Protein AF-A0A1C5F628-F1 (afdb_monomer_lite)

Radius of gyration: 19.72 Å; chains: 1; bounding box: 40×52×70 Å

Structure (mmCIF, N/CA/C/O backbone):
data_AF-A0A1C5F628-F1
#
_entry.id   AF-A0A1C5F628-F1
#
loop_
_atom_site.group_PDB
_atom_site.id
_atom_site.type_symbol
_atom_site.label_atom_id
_atom_site.label_alt_id
_atom_site.label_comp_id
_atom_site.label_asym_id
_atom_site.label_entity_id
_atom_site.label_seq_id
_atom_site.pdbx_PDB_ins_code
_atom_site.Cartn_x
_atom_site.Cartn_y
_atom_site.Cartn_z
_atom_site.occupancy
_atom_site.B_iso_or_equiv
_atom_site.auth_seq_id
_atom_site.auth_comp_id
_atom_site.auth_asym_id
_atom_site.auth_atom_id
_atom_site.pdbx_PDB_model_num
ATOM 1 N N . ALA A 1 1 ? -15.084 2.473 -0.301 1.00 80.19 1 ALA A N 1
ATOM 2 C CA . ALA A 1 1 ? -16.206 2.766 0.620 1.00 80.19 1 ALA A CA 1
ATOM 3 C C . ALA A 1 1 ? -15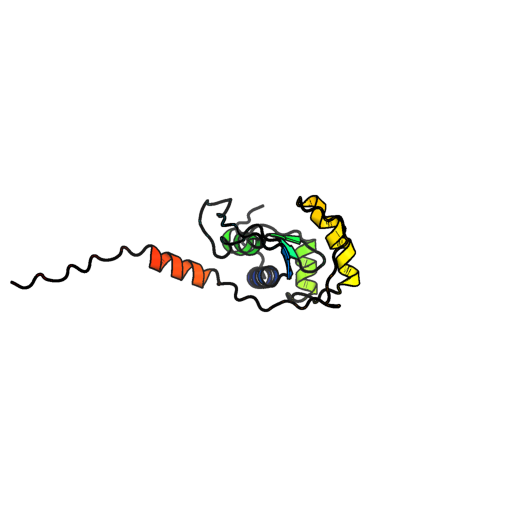.766 2.435 2.041 1.00 80.19 1 ALA A C 1
ATOM 5 O O . ALA A 1 1 ? -15.029 1.471 2.193 1.00 80.19 1 ALA A O 1
ATOM 6 N N . VAL A 1 2 ? -16.164 3.225 3.041 1.00 89.31 2 VAL A N 1
ATOM 7 C CA . VAL A 1 2 ? -15.878 2.965 4.468 1.00 89.31 2 VAL A CA 1
ATOM 8 C C . VAL A 1 2 ? -16.825 1.890 4.995 1.00 89.31 2 VAL A C 1
ATOM 10 O O . VAL A 1 2 ? -17.998 1.868 4.613 1.00 89.31 2 VAL A O 1
ATOM 13 N N . ARG A 1 3 ? -16.321 0.998 5.849 1.00 90.56 3 ARG A N 1
ATOM 14 C CA . ARG A 1 3 ? -17.099 -0.083 6.465 1.00 90.56 3 ARG A CA 1
ATOM 15 C C . ARG A 1 3 ? -17.235 0.133 7.971 1.00 90.56 3 ARG A C 1
ATOM 17 O O . ARG A 1 3 ? -16.381 0.771 8.573 1.00 90.56 3 ARG A O 1
ATOM 24 N N . PRO A 1 4 ? -18.283 -0.422 8.604 1.00 90.38 4 PRO A N 1
ATOM 25 C CA . PRO A 1 4 ? -18.415 -0.371 10.059 1.00 90.38 4 PRO A CA 1
ATOM 26 C C . PRO A 1 4 ? -17.396 -1.266 10.778 1.00 90.38 4 PRO A C 1
ATOM 28 O O . PRO A 1 4 ? -17.112 -1.037 11.947 1.00 90.38 4 PRO A O 1
ATOM 31 N N . VAL A 1 5 ? -16.892 -2.299 10.096 1.00 91.88 5 VAL A N 1
ATOM 32 C CA . VAL A 1 5 ? -15.907 -3.257 10.606 1.00 91.88 5 VAL A CA 1
ATOM 33 C C . VAL A 1 5 ? -14.970 -3.648 9.464 1.00 91.88 5 VAL A C 1
ATOM 35 O O . VAL A 1 5 ? -15.418 -3.813 8.317 1.00 91.88 5 VAL A O 1
ATOM 38 N N . GLY A 1 6 ? -13.694 -3.795 9.808 1.00 92.88 6 GLY A N 1
ATOM 39 C CA . GLY A 1 6 ? -12.628 -4.267 8.937 1.00 92.88 6 GLY A CA 1
ATOM 40 C C . GLY A 1 6 ? -12.771 -5.709 8.459 1.00 92.88 6 GLY A C 1
ATOM 41 O O . GLY A 1 6 ? -13.715 -6.428 8.802 1.00 92.88 6 GLY A O 1
ATOM 42 N N . GLU A 1 7 ? -11.817 -6.130 7.636 1.00 94.50 7 GLU A N 1
ATOM 43 C CA . GLU A 1 7 ? -11.633 -7.547 7.314 1.00 94.50 7 GLU A CA 1
ATOM 44 C C . GLU A 1 7 ? -11.156 -8.335 8.555 1.00 94.50 7 GLU A C 1
ATOM 46 O O . GLU A 1 7 ? -10.503 -7.766 9.432 1.00 94.50 7 GLU A O 1
ATOM 51 N N . PRO A 1 8 ? -11.442 -9.645 8.662 1.00 95.50 8 PRO A N 1
ATOM 52 C CA . PRO A 1 8 ? -10.968 -10.456 9.792 1.00 95.50 8 PRO A CA 1
ATOM 53 C C . PRO A 1 8 ? -9.437 -10.460 9.950 1.00 95.50 8 PRO A C 1
ATOM 55 O O . PRO A 1 8 ? -8.924 -10.536 11.061 1.00 95.50 8 PRO A O 1
ATOM 58 N N . ASP A 1 9 ? -8.731 -10.368 8.826 1.00 97.06 9 ASP A N 1
ATOM 59 C CA . ASP A 1 9 ? -7.279 -10.338 8.634 1.00 97.06 9 ASP A CA 1
ATOM 60 C C . ASP A 1 9 ? -6.732 -8.909 8.442 1.00 97.06 9 ASP A C 1
ATOM 62 O O . ASP A 1 9 ? -5.626 -8.717 7.942 1.00 97.06 9 ASP A O 1
ATOM 66 N N . GLU A 1 10 ? -7.487 -7.874 8.832 1.00 97.12 10 GLU A N 1
ATOM 67 C CA . GLU A 1 10 ? -7.120 -6.473 8.581 1.00 97.12 10 GLU A CA 1
ATOM 68 C C . GLU A 1 10 ? -5.745 -6.089 9.139 1.00 97.12 10 GLU A C 1
ATOM 70 O O . GLU A 1 10 ? -4.995 -5.375 8.479 1.00 97.12 10 GLU A O 1
ATOM 75 N N . ALA A 1 11 ? -5.375 -6.603 10.313 1.00 96.06 11 ALA A N 1
ATOM 76 C CA . ALA A 1 11 ? -4.062 -6.339 10.892 1.00 96.06 11 ALA A CA 1
ATOM 77 C C . ALA A 1 11 ? -2.915 -6.847 9.996 1.00 96.06 11 ALA A C 1
ATOM 79 O O . ALA A 1 11 ? -1.925 -6.139 9.813 1.00 96.06 11 ALA A O 1
ATOM 80 N N . ASP A 1 12 ? -3.063 -8.029 9.395 1.00 97.25 12 ASP A N 1
ATOM 81 C CA . ASP A 1 12 ? -2.059 -8.601 8.492 1.00 97.25 12 ASP A CA 1
ATOM 82 C C . ASP A 1 12 ? -2.021 -7.848 7.154 1.00 97.25 12 ASP A C 1
ATOM 84 O O . ASP A 1 12 ? -0.949 -7.617 6.593 1.00 97.25 12 ASP A O 1
ATOM 88 N N . LEU A 1 13 ? -3.178 -7.382 6.669 1.00 97.62 13 LEU A N 1
ATOM 89 C CA . LEU A 1 13 ? -3.276 -6.528 5.480 1.00 97.62 13 LEU A CA 1
ATOM 90 C C . LEU A 1 13 ? -2.577 -5.174 5.683 1.00 97.62 13 LEU A C 1
ATOM 92 O O . LEU A 1 13 ? -1.889 -4.695 4.783 1.00 97.62 13 LEU A O 1
ATOM 96 N N . VAL A 1 14 ? -2.716 -4.568 6.865 1.00 96.94 14 VAL A N 1
ATOM 97 C CA . VAL A 1 14 ? -2.014 -3.326 7.229 1.00 96.94 14 VAL A CA 1
ATOM 98 C C . VAL A 1 14 ? -0.503 -3.545 7.225 1.00 96.94 14 VAL A C 1
ATOM 100 O O . VAL A 1 14 ? 0.221 -2.756 6.619 1.00 96.94 14 VAL A O 1
ATOM 103 N N . VAL A 1 15 ? -0.027 -4.630 7.847 1.00 95.56 15 VAL A N 1
ATOM 104 C CA . VAL A 1 15 ? 1.402 -4.987 7.865 1.00 95.56 15 VAL A CA 1
ATOM 105 C C . VAL A 1 15 ? 1.930 -5.222 6.450 1.00 95.56 15 VAL A C 1
ATOM 107 O O . VAL A 1 15 ? 3.017 -4.751 6.119 1.00 95.56 15 VAL A O 1
ATOM 110 N N . TYR A 1 16 ? 1.157 -5.901 5.600 1.00 97.25 16 TYR A N 1
ATOM 111 C CA . TYR A 1 16 ? 1.513 -6.111 4.202 1.00 97.25 16 TYR A CA 1
ATOM 112 C C . TYR A 1 16 ? 1.673 -4.784 3.453 1.00 97.25 16 TYR A C 1
ATOM 114 O O . TYR A 1 16 ? 2.707 -4.546 2.835 1.00 97.25 16 TYR A O 1
ATOM 122 N N . LEU A 1 17 ? 0.686 -3.888 3.540 1.00 96.88 17 LEU A N 1
ATOM 123 C CA . LEU A 1 17 ? 0.738 -2.588 2.866 1.00 96.88 17 LEU A CA 1
ATOM 124 C C . LEU A 1 17 ? 1.896 -1.709 3.377 1.00 96.88 17 LEU A C 1
ATOM 126 O O . LEU A 1 17 ? 2.528 -1.019 2.574 1.00 96.88 17 LEU A O 1
ATOM 130 N N . ASP A 1 18 ? 2.196 -1.764 4.681 1.00 95.56 18 ASP A N 1
ATOM 131 C CA . ASP A 1 18 ? 3.331 -1.075 5.318 1.00 95.56 18 ASP A CA 1
ATOM 132 C C . ASP A 1 18 ? 4.696 -1.587 4.808 1.00 95.56 18 ASP A C 1
ATOM 134 O O . ASP A 1 18 ? 5.677 -0.840 4.807 1.00 95.56 18 ASP A O 1
ATOM 138 N N . ALA A 1 19 ? 4.763 -2.844 4.355 1.00 95.44 19 ALA A N 1
ATOM 139 C CA . ALA A 1 19 ? 5.975 -3.488 3.849 1.00 95.44 19 ALA A CA 1
ATOM 140 C C . ALA A 1 19 ? 6.223 -3.278 2.341 1.00 95.44 19 ALA A C 1
ATOM 142 O O . ALA A 1 19 ? 7.194 -3.816 1.810 1.00 95.44 19 ALA A O 1
ATOM 143 N N . GLY A 1 20 ? 5.356 -2.532 1.644 1.00 95.75 20 GLY A N 1
ATOM 144 C CA . GLY A 1 20 ? 5.435 -2.327 0.195 1.00 95.75 20 GLY A CA 1
ATOM 145 C C . GLY A 1 20 ? 6.767 -1.748 -0.288 1.00 95.75 20 GLY A C 1
ATOM 146 O O . GLY A 1 20 ? 7.384 -0.908 0.374 1.00 95.75 20 GLY A O 1
ATOM 147 N N . HIS A 1 21 ? 7.187 -2.142 -1.492 1.00 94.06 21 HIS A N 1
ATOM 148 C CA . HIS A 1 21 ? 8.347 -1.547 -2.158 1.00 94.06 21 HIS A CA 1
ATOM 149 C C . HIS A 1 21 ? 8.024 -0.105 -2.523 1.00 94.06 21 HIS A C 1
ATOM 151 O O . HIS A 1 21 ? 7.091 0.140 -3.287 1.00 94.06 21 HIS A O 1
ATOM 157 N N . VAL A 1 22 ? 8.782 0.858 -1.996 1.00 91.19 22 VAL A N 1
ATOM 158 C CA . VAL A 1 22 ? 8.579 2.259 -2.383 1.00 91.19 22 VAL A CA 1
ATOM 159 C C . VAL A 1 22 ? 9.105 2.506 -3.778 1.00 91.19 22 VAL A C 1
ATOM 161 O O . VAL A 1 22 ? 10.242 2.187 -4.113 1.00 91.19 22 VAL A O 1
ATOM 164 N N . LEU A 1 23 ? 8.236 3.116 -4.568 1.00 88.75 23 LEU A N 1
ATOM 165 C CA . LEU A 1 23 ? 8.451 3.415 -5.964 1.00 88.75 23 LEU A CA 1
ATOM 166 C C . LEU A 1 23 ? 8.894 4.859 -6.171 1.00 88.75 23 LEU A C 1
ATOM 168 O O . LEU A 1 23 ? 9.817 5.130 -6.935 1.00 88.75 23 LEU A O 1
ATOM 172 N N . ILE A 1 24 ? 8.225 5.772 -5.469 1.00 87.75 24 ILE A N 1
ATOM 173 C CA . ILE A 1 24 ? 8.540 7.195 -5.419 1.00 87.75 24 ILE A CA 1
ATOM 174 C C . ILE A 1 24 ? 8.362 7.645 -3.978 1.00 87.75 24 ILE A C 1
ATOM 176 O O . ILE A 1 24 ? 7.325 7.375 -3.368 1.00 87.75 24 ILE A O 1
ATOM 180 N N . ASP A 1 25 ? 9.364 8.359 -3.481 1.00 89.12 25 ASP 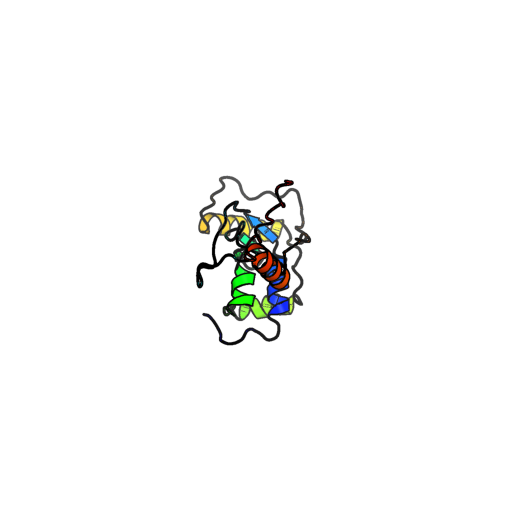A N 1
ATOM 181 C CA . ASP A 1 25 ? 9.306 9.071 -2.213 1.00 89.12 25 ASP A CA 1
ATOM 182 C C . ASP A 1 25 ? 8.953 10.535 -2.487 1.00 89.12 25 ASP A C 1
ATOM 184 O O . ASP A 1 25 ? 9.581 11.198 -3.322 1.00 89.12 25 ASP A O 1
ATOM 188 N N . VAL A 1 26 ? 7.914 11.024 -1.821 1.00 91.12 26 VAL A N 1
ATOM 189 C CA . VAL A 1 26 ? 7.470 12.411 -1.913 1.00 91.12 26 VAL A CA 1
ATOM 190 C C . VAL A 1 26 ? 7.641 13.036 -0.529 1.00 91.12 26 VAL A C 1
ATOM 192 O O . VAL A 1 26 ? 7.236 12.476 0.483 1.00 91.12 26 VAL A O 1
ATOM 195 N N . MET A 1 27 ? 8.316 14.186 -0.469 1.00 91.19 27 MET A N 1
ATOM 196 C CA . MET A 1 27 ? 8.772 14.795 0.789 1.00 91.19 27 MET A CA 1
ATOM 197 C C . MET A 1 27 ? 7.756 15.769 1.410 1.00 91.19 27 MET A C 1
ATOM 199 O O . MET A 1 27 ? 8.142 16.756 2.042 1.00 91.19 27 MET A O 1
ATOM 203 N N . GLU A 1 28 ? 6.460 15.556 1.210 1.00 92.56 28 GLU A N 1
ATOM 204 C CA . GLU A 1 28 ? 5.417 16.377 1.822 1.00 92.56 28 GLU A CA 1
ATOM 205 C C . GLU A 1 28 ? 5.009 15.885 3.216 1.00 92.56 28 GLU A C 1
ATOM 207 O O . GLU A 1 28 ? 5.464 14.861 3.722 1.00 92.56 28 GLU A O 1
ATOM 212 N N . ALA A 1 29 ? 4.106 16.633 3.845 1.00 93.00 29 ALA A N 1
ATOM 213 C CA . ALA A 1 29 ? 3.299 16.132 4.941 1.00 93.00 29 ALA A CA 1
ATOM 214 C C . ALA A 1 29 ? 1.823 16.376 4.619 1.00 93.00 29 ALA A C 1
ATOM 216 O O . ALA A 1 29 ? 1.459 17.469 4.179 1.00 93.00 29 ALA A O 1
ATOM 217 N N . GLY A 1 30 ? 0.984 15.370 4.844 1.00 93.69 30 GLY A N 1
ATOM 218 C CA . GLY A 1 30 ? -0.454 15.451 4.624 1.00 93.69 30 GLY A CA 1
ATOM 219 C C . GLY A 1 30 ? -1.277 15.081 5.848 1.00 93.69 30 GLY A C 1
ATOM 220 O O . GLY A 1 30 ? -0.766 14.668 6.892 1.00 93.69 30 GLY A O 1
ATOM 221 N N . HIS A 1 31 ? -2.582 15.249 5.691 1.00 95.62 31 HIS A N 1
ATOM 222 C CA . HIS A 1 31 ? -3.586 14.935 6.694 1.00 95.62 31 HIS A CA 1
ATOM 223 C C . HIS A 1 31 ? -4.527 13.862 6.162 1.00 95.62 31 HIS A C 1
ATOM 225 O O . HIS A 1 31 ? -4.695 13.704 4.952 1.00 95.62 31 HIS A O 1
ATOM 231 N N . ASP A 1 32 ? -5.181 13.179 7.090 1.00 95.44 32 ASP A N 1
ATOM 232 C CA . ASP A 1 32 ? -6.289 12.288 6.801 1.00 95.44 32 ASP A CA 1
ATOM 233 C C . ASP A 1 32 ? -7.384 13.056 6.048 1.00 95.44 32 ASP A C 1
ATOM 235 O O . ASP A 1 32 ? -7.925 14.038 6.557 1.00 95.44 32 ASP A O 1
ATOM 239 N N . VAL A 1 33 ? -7.728 12.617 4.838 1.00 94.00 33 VAL A N 1
ATOM 240 C CA . VAL A 1 33 ? -8.710 13.322 3.997 1.00 94.00 33 VAL A CA 1
ATOM 241 C C . VAL A 1 33 ? -10.147 13.216 4.515 1.00 94.00 33 VAL A C 1
ATOM 243 O O . VAL A 1 33 ? -11.001 13.999 4.105 1.00 94.00 33 VAL A O 1
ATOM 246 N N . ILE A 1 34 ? -10.431 12.254 5.397 1.00 93.31 34 ILE A N 1
ATOM 247 C CA . ILE A 1 34 ? -11.752 12.028 5.995 1.00 93.31 34 ILE A CA 1
ATOM 248 C C . ILE A 1 34 ? -11.915 12.890 7.250 1.00 93.31 34 ILE A C 1
ATOM 250 O O . ILE A 1 34 ? -12.981 13.463 7.468 1.00 93.31 34 ILE A O 1
ATOM 254 N N . THR A 1 35 ? -10.870 12.990 8.077 1.00 94.69 35 THR A N 1
ATOM 255 C CA . THR A 1 35 ? -10.961 13.632 9.405 1.00 94.69 35 THR A CA 1
ATOM 256 C C . THR A 1 35 ? -10.193 14.945 9.535 1.00 94.69 35 THR A C 1
ATOM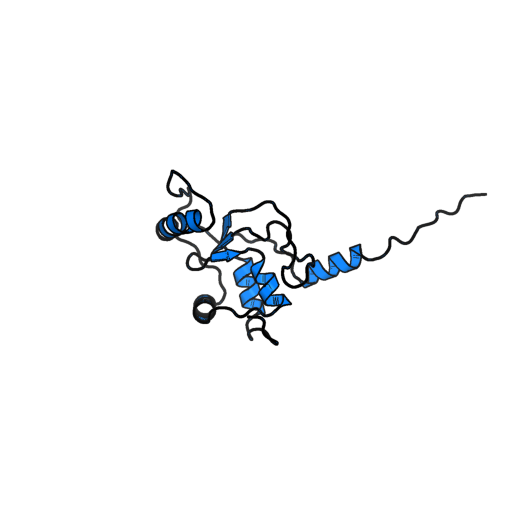 258 O O . THR A 1 35 ? -10.398 15.676 10.501 1.00 94.69 35 THR A O 1
ATOM 261 N N . GLY A 1 36 ? -9.277 15.245 8.613 1.00 94.81 36 GLY A N 1
ATOM 262 C CA . GLY A 1 36 ? -8.327 16.358 8.705 1.00 94.81 36 GLY A CA 1
ATOM 263 C C . GLY A 1 36 ? -7.215 16.160 9.746 1.00 94.81 36 GLY A C 1
ATOM 264 O O . GLY A 1 36 ? -6.377 17.044 9.928 1.00 94.81 36 GLY A O 1
ATOM 265 N N . SER A 1 37 ? -7.183 15.022 10.443 1.00 93.62 37 SER A N 1
ATOM 266 C CA . SER A 1 37 ? -6.214 14.762 11.513 1.00 93.62 37 SER A CA 1
ATOM 267 C C . SER A 1 37 ? -4.855 14.326 10.967 1.00 93.62 37 SER A C 1
ATOM 269 O O . SER A 1 37 ? -4.742 13.799 9.860 1.00 93.62 37 SER A O 1
ATOM 271 N N . THR A 1 38 ? -3.797 14.542 11.746 1.00 94.19 38 THR A N 1
ATOM 272 C CA . THR A 1 38 ? -2.492 13.931 11.470 1.00 94.19 38 THR A CA 1
ATOM 273 C C . THR A 1 38 ? -2.525 12.436 11.792 1.00 94.19 38 THR A C 1
ATOM 275 O O . THR A 1 38 ? -3.261 11.995 12.675 1.00 94.19 38 THR A O 1
ATOM 278 N N . HIS A 1 39 ? -1.715 11.650 11.088 1.00 94.69 39 HIS A N 1
ATOM 279 C CA . HIS A 1 39 ? -1.614 10.202 11.264 1.00 94.69 39 HIS A CA 1
ATOM 280 C C . HIS A 1 39 ? -0.169 9.714 11.097 1.00 94.69 39 HIS A C 1
ATOM 282 O O . HIS A 1 39 ? 0.733 10.478 10.742 1.00 94.69 39 HIS A O 1
ATOM 288 N N . ARG A 1 40 ? 0.071 8.423 11.364 1.00 94.31 40 ARG A N 1
ATOM 289 C CA . ARG A 1 40 ? 1.425 7.835 11.404 1.00 94.31 40 ARG A CA 1
ATOM 290 C C . ARG A 1 40 ? 2.171 7.867 10.065 1.00 94.31 40 ARG A C 1
ATOM 292 O O . ARG A 1 40 ? 3.396 7.851 10.062 1.00 94.31 40 ARG A O 1
ATOM 299 N N . HIS A 1 41 ? 1.438 7.995 8.962 1.00 94.88 41 HIS A N 1
ATOM 300 C CA . HIS A 1 41 ? 1.965 8.162 7.602 1.00 94.88 41 HIS A CA 1
ATOM 301 C C . HIS A 1 41 ? 1.817 9.591 7.070 1.00 94.88 41 HIS A C 1
ATOM 303 O O . HIS A 1 41 ? 1.908 9.789 5.866 1.00 94.88 41 HIS A O 1
ATOM 309 N N . SER A 1 42 ? 1.542 10.587 7.924 1.00 94.44 42 SER A N 1
ATOM 310 C CA . SER A 1 42 ? 1.430 11.985 7.487 1.00 94.44 42 SER A CA 1
ATOM 311 C C . SER A 1 42 ? 2.667 12.453 6.706 1.00 94.44 42 SER A C 1
ATOM 313 O O . SER A 1 42 ? 2.477 13.060 5.654 1.00 94.44 42 SER A O 1
ATOM 315 N N . PRO A 1 43 ? 3.916 12.188 7.147 1.00 92.69 43 PRO A N 1
ATOM 316 C CA . PRO A 1 43 ? 5.101 12.455 6.333 1.00 92.69 43 PRO A CA 1
ATOM 317 C C . PRO A 1 43 ? 5.165 11.515 5.123 1.00 92.69 43 PRO A C 1
ATOM 319 O O . PRO A 1 43 ? 5.099 10.298 5.281 1.00 92.69 43 PRO A O 1
ATOM 322 N N . GLY A 1 44 ? 5.309 12.090 3.932 1.00 91.44 44 GLY A N 1
ATOM 323 C CA . GLY A 1 44 ? 5.379 11.385 2.656 1.00 91.44 44 GLY A CA 1
ATOM 324 C C . GLY A 1 44 ? 4.135 10.578 2.310 1.00 91.44 44 GLY A C 1
ATOM 325 O O . GLY A 1 44 ? 4.236 9.549 1.643 1.00 91.44 44 GLY A O 1
ATOM 326 N N . CYS A 1 45 ? 2.960 11.024 2.762 1.00 92.69 45 CYS A N 1
ATOM 327 C CA . CYS A 1 45 ? 1.704 10.287 2.632 1.00 92.69 45 CYS A CA 1
ATOM 328 C C . CYS A 1 45 ? 1.327 9.939 1.181 1.00 92.69 45 CYS A C 1
ATOM 330 O O . CYS A 1 45 ? 0.669 8.928 0.943 1.00 92.69 45 CYS A O 1
ATOM 332 N N . SER A 1 46 ? 1.738 10.749 0.201 1.00 92.69 46 SER A N 1
ATOM 333 C CA . SER A 1 46 ? 1.473 10.534 -1.229 1.00 92.69 46 SER A CA 1
ATOM 334 C C . SER A 1 46 ? 2.583 9.786 -1.953 1.00 92.69 46 SER A C 1
ATOM 336 O O . SER A 1 46 ? 2.462 9.566 -3.158 1.00 92.69 46 SER A O 1
ATOM 338 N N . SER A 1 47 ? 3.620 9.353 -1.233 1.00 93.62 47 SER A N 1
ATOM 339 C CA . SER A 1 47 ? 4.586 8.383 -1.747 1.00 93.62 47 SER A CA 1
ATOM 340 C C . SER A 1 47 ? 3.862 7.145 -2.260 1.00 93.62 47 SER A C 1
ATOM 342 O O . SER A 1 47 ? 2.816 6.757 -1.735 1.00 93.62 47 SER A O 1
ATOM 344 N N . LEU A 1 48 ? 4.414 6.524 -3.296 1.00 93.75 48 LEU A N 1
ATOM 345 C CA . LEU A 1 48 ? 3.808 5.361 -3.934 1.00 93.75 48 LEU A CA 1
ATOM 346 C C . LEU A 1 48 ? 4.560 4.095 -3.549 1.00 93.75 48 LEU A C 1
ATOM 348 O O . LEU A 1 48 ? 5.792 4.074 -3.551 1.00 93.75 48 LEU A O 1
ATOM 352 N N . ALA A 1 49 ? 3.805 3.045 -3.249 1.00 94.69 49 ALA A N 1
ATOM 353 C CA . ALA A 1 49 ? 4.314 1.725 -2.915 1.00 94.69 49 ALA A CA 1
ATOM 354 C C . ALA A 1 49 ? 3.655 0.639 -3.777 1.00 94.69 49 ALA A C 1
ATOM 356 O O . ALA A 1 49 ? 2.577 0.844 -4.343 1.00 94.69 49 ALA A O 1
ATOM 357 N N . THR A 1 50 ? 4.334 -0.501 -3.901 1.00 95.50 50 THR A N 1
ATOM 358 C CA . THR A 1 50 ? 3.904 -1.622 -4.741 1.00 95.50 50 THR A CA 1
ATOM 359 C C . THR A 1 50 ? 4.392 -2.976 -4.218 1.00 95.50 50 THR A C 1
ATOM 361 O O . THR A 1 50 ? 5.421 -3.062 -3.548 1.00 95.50 50 THR A O 1
ATOM 364 N N . ASP A 1 51 ? 3.676 -4.044 -4.566 1.00 95.94 51 ASP A N 1
ATOM 365 C CA . ASP A 1 51 ? 4.101 -5.451 -4.462 1.00 95.94 51 ASP A CA 1
ATOM 366 C C . ASP A 1 51 ? 4.565 -6.022 -5.820 1.00 95.94 51 ASP A C 1
ATOM 368 O O . ASP A 1 51 ? 4.924 -7.193 -5.926 1.00 95.94 51 ASP A O 1
ATOM 372 N N . GLY A 1 52 ? 4.568 -5.197 -6.871 1.00 94.06 52 GLY A N 1
ATOM 373 C CA . GLY A 1 52 ? 4.857 -5.585 -8.249 1.00 94.06 52 GLY A CA 1
ATOM 374 C C . GLY A 1 52 ? 3.619 -5.864 -9.109 1.00 94.06 52 GLY A C 1
ATOM 375 O O . GLY A 1 52 ? 3.751 -5.899 -10.330 1.00 94.06 52 GLY A O 1
ATOM 376 N N . ALA A 1 53 ? 2.435 -6.019 -8.511 1.00 94.06 53 ALA A N 1
ATOM 377 C CA . ALA A 1 53 ? 1.157 -6.222 -9.202 1.00 94.06 53 ALA A CA 1
ATOM 378 C C . ALA A 1 53 ? 0.147 -5.094 -8.926 1.00 94.06 53 ALA A C 1
ATOM 380 O O . ALA A 1 53 ? -0.627 -4.717 -9.806 1.00 94.06 53 ALA A O 1
ATOM 381 N N . TRP A 1 54 ? 0.168 -4.539 -7.718 1.00 95.56 54 TRP A N 1
ATOM 382 C CA . TRP A 1 54 ? -0.696 -3.464 -7.250 1.00 95.56 54 TRP A CA 1
ATOM 383 C C . TRP A 1 54 ? 0.108 -2.219 -6.893 1.00 95.56 54 TRP A C 1
ATOM 385 O O . TRP A 1 54 ? 1.278 -2.289 -6.521 1.00 95.56 54 TRP A O 1
ATOM 395 N N . LEU A 1 55 ? -0.547 -1.065 -6.993 1.00 93.94 55 LEU A N 1
ATOM 396 C CA . LEU A 1 55 ? 0.000 0.242 -6.642 1.00 93.94 55 LEU A CA 1
ATOM 397 C C . LEU A 1 55 ? -0.911 0.906 -5.611 1.00 93.94 55 LEU A C 1
ATOM 399 O O . LEU A 1 55 ? -2.130 0.941 -5.789 1.00 93.94 55 LEU A O 1
ATOM 403 N N . TRP A 1 56 ? -0.327 1.470 -4.559 1.00 95.50 56 TRP A N 1
ATOM 404 C CA . TRP A 1 56 ? -1.058 2.217 -3.537 1.00 95.50 56 TRP A CA 1
ATOM 405 C C . TRP A 1 56 ? -0.251 3.407 -3.012 1.00 95.50 56 TRP A C 1
ATOM 407 O O . TRP A 1 56 ? 0.956 3.515 -3.233 1.00 95.50 56 TRP A O 1
ATOM 417 N N . ARG A 1 57 ? -0.936 4.321 -2.315 1.00 94.94 57 ARG A N 1
ATOM 418 C CA . ARG A 1 57 ? -0.298 5.410 -1.560 1.00 94.94 57 ARG A CA 1
ATOM 419 C C . ARG A 1 57 ? 0.233 4.887 -0.232 1.00 94.94 57 ARG A C 1
ATOM 421 O O . ARG A 1 57 ? -0.390 4.028 0.387 1.00 94.94 57 ARG A O 1
ATOM 428 N N . LEU A 1 58 ? 1.343 5.444 0.231 1.00 94.25 58 LEU A N 1
ATOM 429 C CA . LEU A 1 58 ? 2.016 5.020 1.456 1.00 94.25 58 LEU A CA 1
ATOM 430 C C . LEU A 1 58 ? 1.142 5.186 2.706 1.00 94.25 58 LEU A C 1
ATOM 432 O O . LEU A 1 58 ? 1.297 4.431 3.658 1.00 94.25 58 LEU A O 1
ATOM 436 N N . ASP A 1 59 ? 0.211 6.139 2.702 1.00 95.75 59 ASP A N 1
ATOM 437 C CA . ASP A 1 59 ? -0.750 6.336 3.790 1.00 95.75 59 ASP A CA 1
ATOM 438 C C . ASP A 1 59 ? -1.992 5.443 3.722 1.00 95.75 59 ASP A C 1
ATOM 440 O O . ASP A 1 59 ? -2.844 5.504 4.606 1.00 95.75 59 ASP A O 1
ATOM 444 N N . PHE A 1 60 ? -2.122 4.593 2.707 1.00 96.31 60 PHE A N 1
ATOM 445 C CA . PHE A 1 60 ? -3.280 3.722 2.580 1.00 96.31 60 PHE A CA 1
ATOM 446 C C . PHE A 1 60 ? -3.525 2.774 3.776 1.00 96.31 60 PHE A C 1
ATOM 448 O O . PHE A 1 60 ? -4.690 2.640 4.165 1.00 96.31 60 PHE A O 1
ATOM 455 N N . PRO A 1 61 ? -2.497 2.194 4.439 1.00 96.44 61 PRO A N 1
ATOM 456 C CA . PRO A 1 61 ? -2.691 1.417 5.665 1.00 96.44 61 PRO A CA 1
ATOM 457 C C . PRO A 1 61 ? -3.430 2.185 6.775 1.00 96.44 61 PRO A C 1
ATOM 459 O O . PRO A 1 61 ? -4.223 1.579 7.493 1.00 96.44 61 PRO A O 1
ATOM 462 N N . HIS A 1 62 ? -3.247 3.511 6.886 1.00 96.38 62 HIS A N 1
ATOM 463 C CA . HIS A 1 62 ? -3.985 4.345 7.852 1.00 96.38 62 HIS A CA 1
ATOM 464 C C . HIS A 1 62 ? -5.495 4.305 7.596 1.00 96.38 62 HIS A C 1
ATOM 466 O O . HIS A 1 62 ? -6.288 4.183 8.529 1.00 96.38 62 HIS A O 1
ATOM 472 N N . TYR A 1 63 ? -5.911 4.381 6.330 1.00 96.75 63 TYR A N 1
ATOM 473 C CA . TYR A 1 63 ? -7.331 4.343 5.978 1.00 96.75 63 TYR A CA 1
ATOM 474 C C . TYR A 1 63 ? -7.952 2.964 6.179 1.00 96.75 63 TYR A C 1
ATOM 476 O O . TYR A 1 63 ? -9.149 2.862 6.448 1.00 96.75 63 TYR A O 1
ATOM 484 N N . LEU A 1 64 ? -7.151 1.909 6.078 1.00 96.50 64 LEU A N 1
ATOM 485 C CA . LEU A 1 64 ? -7.599 0.568 6.402 1.00 96.50 64 LEU A CA 1
ATOM 486 C C . LEU A 1 64 ? -7.790 0.416 7.919 1.00 96.50 64 LEU A C 1
ATOM 488 O O . LEU A 1 64 ? -8.897 0.145 8.366 1.00 96.50 64 LEU A O 1
ATOM 492 N N . GLU A 1 65 ? -6.761 0.702 8.718 1.00 95.88 65 GLU A N 1
ATOM 493 C CA . GLU A 1 65 ? -6.792 0.469 10.172 1.00 95.88 65 GLU A CA 1
ATOM 494 C C . GLU A 1 65 ? -7.662 1.468 10.961 1.00 95.88 65 GLU A C 1
ATOM 496 O O . GLU A 1 65 ? -8.078 1.175 12.081 1.00 95.88 65 GLU A O 1
ATOM 501 N N . THR A 1 66 ? -7.903 2.666 10.415 1.00 95.69 66 THR A N 1
ATOM 502 C CA . THR A 1 66 ? -8.692 3.718 11.086 1.00 95.69 66 THR A CA 1
ATOM 503 C C . THR A 1 66 ? -10.119 3.793 10.556 1.00 95.69 66 THR A C 1
ATOM 505 O O . THR A 1 66 ? -11.038 4.082 11.321 1.00 95.69 66 THR A O 1
ATOM 508 N N . HIS A 1 67 ? -10.314 3.548 9.257 1.00 96.12 67 HIS A N 1
ATOM 509 C CA . HIS A 1 67 ? -11.596 3.774 8.579 1.00 96.12 67 HIS A CA 1
ATOM 510 C C . HIS A 1 67 ? -12.165 2.527 7.903 1.00 96.12 67 HIS A C 1
ATOM 512 O O . HIS A 1 67 ? -13.195 2.630 7.238 1.00 96.12 67 HIS A O 1
ATOM 518 N N . HIS A 1 68 ? -11.519 1.364 8.020 1.00 96.75 68 HIS A N 1
ATOM 519 C CA . HIS A 1 68 ? -11.972 0.103 7.425 1.00 96.75 68 HIS A CA 1
ATOM 520 C C . HIS A 1 68 ? -12.351 0.259 5.945 1.00 96.75 68 HIS A C 1
ATOM 522 O O . HIS A 1 68 ? -13.400 -0.211 5.483 1.00 96.75 68 HIS A O 1
ATOM 528 N N . VAL A 1 69 ? -11.541 1.019 5.197 1.00 95.94 69 VAL A N 1
ATOM 529 C CA . VAL A 1 69 ? -11.795 1.248 3.774 1.00 95.94 69 VAL A CA 1
ATOM 530 C C . VAL A 1 69 ? -11.778 -0.091 3.044 1.00 95.94 69 VAL A C 1
ATOM 532 O O . VAL A 1 69 ? -10.824 -0.856 3.118 1.00 95.94 69 VAL A O 1
ATOM 535 N N . ALA A 1 70 ? -12.859 -0.367 2.317 1.00 94.50 70 ALA A N 1
ATOM 536 C CA . ALA A 1 70 ? -13.001 -1.591 1.550 1.00 94.50 70 ALA A CA 1
ATOM 537 C C . ALA A 1 70 ? -11.918 -1.697 0.469 1.00 94.50 70 ALA A C 1
ATOM 539 O O . ALA A 1 70 ? -11.762 -0.789 -0.355 1.00 94.50 70 ALA A O 1
ATOM 540 N N . LEU A 1 71 ? -11.240 -2.841 0.452 1.00 95.38 71 LEU A N 1
ATOM 541 C CA . LEU A 1 71 ? -10.277 -3.225 -0.571 1.00 95.38 71 LEU A CA 1
ATOM 542 C C . LEU A 1 71 ? -10.967 -4.000 -1.702 1.00 95.38 71 LEU A C 1
ATOM 544 O O . LEU A 1 71 ? -11.970 -4.678 -1.455 1.00 95.38 71 LEU A O 1
ATOM 548 N N . PRO A 1 72 ? -10.450 -3.938 -2.942 1.00 96.25 72 PRO A N 1
ATOM 549 C CA . PRO A 1 72 ? -10.905 -4.816 -4.012 1.00 96.25 72 PRO A CA 1
ATOM 550 C C . PRO A 1 72 ? -10.753 -6.290 -3.617 1.00 96.25 72 PRO A C 1
ATOM 552 O O . PRO A 1 72 ? -9.709 -6.696 -3.111 1.00 96.25 72 PRO A O 1
ATOM 555 N N . GLN A 1 73 ? -11.761 -7.112 -3.906 1.00 96.44 73 GLN A N 1
ATOM 556 C CA . GLN A 1 73 ? -11.730 -8.544 -3.583 1.00 96.44 73 GLN A CA 1
ATOM 557 C C . GLN A 1 73 ? -10.521 -9.259 -4.213 1.00 96.44 73 GLN A C 1
ATOM 559 O O . GLN A 1 73 ? -9.870 -10.073 -3.567 1.00 96.44 73 GLN A O 1
ATOM 564 N N . THR A 1 74 ? -10.166 -8.890 -5.444 1.00 98.00 74 THR A N 1
ATOM 565 C CA . THR A 1 74 ? -8.997 -9.427 -6.154 1.00 98.00 74 THR A CA 1
ATOM 566 C C . THR A 1 74 ? -7.674 -9.064 -5.478 1.00 98.00 74 THR A C 1
ATOM 568 O O . THR A 1 74 ? -6.721 -9.833 -5.552 1.00 98.00 74 THR A O 1
ATOM 571 N N . PHE A 1 75 ? -7.603 -7.911 -4.803 1.00 97.69 75 PHE A N 1
ATOM 572 C CA . PHE A 1 75 ? -6.437 -7.537 -4.002 1.00 97.69 75 PHE A CA 1
ATOM 573 C C . PHE A 1 75 ? -6.347 -8.412 -2.750 1.00 97.69 75 PHE A C 1
ATOM 575 O O . PHE A 1 75 ? -5.293 -8.970 -2.468 1.00 97.69 75 PHE A O 1
ATOM 582 N N . LEU A 1 76 ? -7.464 -8.605 -2.040 1.00 97.81 76 LEU A N 1
ATOM 583 C CA . LEU A 1 76 ? -7.506 -9.477 -0.862 1.00 97.81 76 LEU A CA 1
ATOM 584 C C . LEU A 1 76 ? -7.064 -10.904 -1.203 1.00 97.81 76 LEU A C 1
ATOM 586 O O . LEU A 1 76 ? -6.235 -11.482 -0.507 1.00 97.81 76 LEU A O 1
ATOM 590 N N . GLU A 1 77 ? -7.582 -11.464 -2.294 1.00 98.31 77 GLU A N 1
ATOM 591 C CA . GLU A 1 77 ? -7.188 -12.788 -2.788 1.00 98.31 77 GLU A CA 1
ATOM 592 C C . GLU A 1 77 ? -5.695 -12.856 -3.124 1.00 98.31 77 GLU A C 1
ATOM 594 O O . GLU A 1 77 ? -5.031 -13.825 -2.753 1.00 98.31 77 GLU A O 1
ATOM 599 N N . HIS A 1 78 ? -5.150 -11.812 -3.757 1.00 98.06 78 HIS A N 1
ATOM 600 C CA . HIS A 1 78 ? -3.725 -11.713 -4.057 1.00 98.06 78 HIS A CA 1
ATOM 601 C C . HIS A 1 78 ? -2.869 -11.747 -2.784 1.00 98.06 78 HIS A C 1
ATOM 603 O O . HIS A 1 78 ? -2.019 -12.629 -2.645 1.00 98.06 78 HIS A O 1
ATOM 609 N N . VAL A 1 79 ? -3.137 -10.864 -1.819 1.00 98.00 79 VAL A N 1
ATOM 610 C CA . VAL A 1 79 ? -2.352 -10.777 -0.575 1.00 98.00 79 VAL A CA 1
ATOM 611 C C . VAL A 1 79 ? -2.459 -12.064 0.246 1.00 98.00 79 VAL A C 1
ATOM 613 O O . VAL A 1 79 ? -1.455 -12.572 0.752 1.00 98.00 79 VAL A O 1
ATOM 616 N N . ARG A 1 80 ? -3.658 -12.654 0.315 1.00 98.06 80 ARG A N 1
ATOM 617 C CA . ARG A 1 80 ? -3.886 -13.941 0.990 1.00 98.06 80 ARG A CA 1
ATOM 618 C C . ARG A 1 80 ? -3.123 -15.080 0.316 1.00 98.06 80 ARG A C 1
ATOM 620 O O . ARG A 1 80 ? -2.541 -15.906 1.013 1.00 98.06 80 ARG A O 1
ATOM 627 N N . SER A 1 81 ? -3.057 -15.108 -1.018 1.00 98.19 81 SER A N 1
ATOM 628 C CA . SER A 1 81 ? -2.268 -16.112 -1.755 1.00 98.19 81 SER A CA 1
ATOM 629 C C . SER A 1 81 ? -0.762 -16.009 -1.483 1.00 98.19 81 SER A C 1
ATOM 631 O O . SER A 1 81 ? -0.047 -17.009 -1.546 1.00 98.19 81 SER A O 1
ATOM 633 N N . LEU A 1 82 ? -0.292 -14.814 -1.117 1.00 97.69 82 LEU A N 1
ATOM 634 C CA . LEU A 1 82 ? 1.084 -14.548 -0.705 1.00 97.69 82 LEU A CA 1
ATOM 635 C C . LEU A 1 82 ? 1.323 -14.793 0.793 1.00 97.69 82 LEU A C 1
ATOM 637 O O . LEU A 1 82 ? 2.427 -14.555 1.279 1.00 97.69 82 LEU A O 1
ATOM 641 N N . ASN A 1 83 ? 0.319 -15.263 1.543 1.00 97.69 83 ASN A N 1
ATOM 642 C CA . ASN A 1 83 ? 0.368 -15.395 3.003 1.00 97.69 83 ASN A CA 1
ATOM 643 C C . ASN A 1 83 ? 0.798 -14.091 3.698 1.00 97.69 83 ASN A C 1
ATOM 645 O O . ASN A 1 83 ? 1.568 -14.119 4.661 1.00 97.69 83 ASN A O 1
ATOM 649 N N . TYR A 1 84 ? 0.336 -12.948 3.179 1.00 96.81 84 TYR A N 1
ATOM 650 C CA . TYR A 1 84 ? 0.670 -11.615 3.693 1.00 96.81 84 TYR A CA 1
ATOM 651 C C . TYR A 1 84 ? 2.181 -11.321 3.713 1.00 96.81 84 TYR A C 1
ATOM 653 O O . TYR A 1 84 ? 2.640 -10.457 4.456 1.00 96.81 84 TYR A O 1
ATOM 661 N N . GLN A 1 85 ? 2.973 -12.023 2.897 1.00 96.19 85 GLN A N 1
ATOM 662 C CA . GLN A 1 85 ? 4.397 -11.751 2.731 1.00 96.19 85 GLN A CA 1
ATOM 663 C C . GLN A 1 85 ? 4.620 -10.887 1.496 1.00 96.19 85 GLN A C 1
ATOM 665 O O . GLN A 1 85 ? 4.213 -11.253 0.392 1.00 96.19 85 GLN A O 1
ATOM 670 N N . MET A 1 86 ? 5.290 -9.748 1.677 1.00 96.94 86 MET A N 1
ATOM 671 C CA . MET A 1 86 ? 5.670 -8.891 0.557 1.00 96.94 86 MET A CA 1
ATOM 672 C C . MET A 1 86 ? 6.620 -9.662 -0.376 1.00 96.94 86 MET A C 1
ATOM 674 O O . MET A 1 86 ? 7.652 -10.158 0.089 1.00 96.94 86 MET A O 1
ATOM 678 N N . PRO A 1 87 ? 6.297 -9.811 -1.672 1.00 96.75 87 PRO A N 1
ATOM 679 C CA . PRO A 1 87 ? 7.107 -10.607 -2.575 1.00 96.75 87 PRO A CA 1
ATOM 680 C C . PRO A 1 87 ? 8.381 -9.859 -2.972 1.00 96.75 87 PRO A C 1
ATOM 682 O O . PRO A 1 87 ? 8.447 -8.630 -2.983 1.00 96.75 87 PRO A O 1
ATOM 685 N N . ASN A 1 88 ? 9.398 -10.619 -3.367 1.00 96.12 88 ASN A N 1
ATOM 686 C CA . ASN A 1 88 ? 10.527 -10.058 -4.097 1.00 96.12 88 ASN A CA 1
ATOM 687 C C . ASN A 1 88 ? 10.085 -9.707 -5.519 1.00 96.12 88 ASN A C 1
ATOM 689 O O . ASN A 1 88 ? 9.394 -10.496 -6.166 1.00 96.12 88 ASN A O 1
ATOM 693 N N . ILE A 1 89 ? 10.548 -8.574 -6.038 1.00 94.88 89 ILE A N 1
ATOM 694 C CA . ILE A 1 89 ? 10.208 -8.134 -7.391 1.00 94.88 89 ILE A CA 1
ATOM 695 C C . ILE A 1 89 ? 11.383 -8.406 -8.324 1.00 94.88 89 ILE A C 1
ATOM 697 O O . ILE A 1 89 ? 12.488 -7.905 -8.116 1.00 94.88 89 ILE A O 1
ATOM 701 N N . THR A 1 90 ? 11.142 -9.160 -9.396 1.00 94.12 90 THR A N 1
ATOM 702 C CA . THR A 1 90 ? 12.131 -9.319 -10.468 1.00 94.12 90 THR A CA 1
ATOM 703 C C . THR A 1 90 ? 12.118 -8.078 -11.353 1.00 94.12 90 THR A C 1
ATOM 705 O O . THR A 1 90 ? 11.128 -7.792 -12.025 1.00 94.12 90 THR A O 1
ATOM 708 N N . VAL A 1 91 ? 13.240 -7.358 -11.402 1.00 91.75 91 VAL A N 1
ATOM 709 C CA . VAL A 1 91 ? 13.358 -6.057 -12.085 1.00 91.75 91 VAL A CA 1
ATOM 710 C C . VAL A 1 91 ? 12.974 -6.136 -13.557 1.00 91.75 91 VAL A C 1
ATOM 712 O O . VAL A 1 91 ? 12.238 -5.285 -14.043 1.00 91.75 91 VAL A O 1
ATOM 715 N N . ALA A 1 92 ? 13.405 -7.188 -14.254 1.00 90.31 92 ALA A N 1
ATOM 716 C CA . ALA A 1 92 ? 13.095 -7.371 -15.670 1.00 90.31 92 ALA A CA 1
ATOM 717 C C . ALA A 1 92 ? 11.589 -7.538 -15.948 1.00 90.31 92 ALA A C 1
ATOM 719 O O . ALA A 1 92 ? 11.126 -7.163 -17.019 1.00 90.31 92 ALA A O 1
ATOM 720 N N . GLN A 1 93 ? 10.835 -8.098 -14.997 1.00 89.69 93 GLN A N 1
ATOM 721 C CA . GLN A 1 93 ? 9.387 -8.293 -15.123 1.00 89.69 93 GLN A CA 1
ATOM 722 C C . GLN A 1 93 ? 8.613 -7.036 -14.722 1.00 89.69 93 GLN A C 1
ATOM 724 O O . GLN A 1 93 ? 7.560 -6.762 -15.281 1.00 89.69 93 GLN A O 1
ATOM 729 N N . PHE A 1 94 ? 9.144 -6.262 -13.777 1.00 91.88 94 PHE A N 1
ATOM 730 C CA . PHE A 1 94 ? 8.472 -5.083 -13.240 1.00 91.88 94 PHE A CA 1
ATOM 731 C C . PHE A 1 94 ? 8.743 -3.794 -14.020 1.00 91.88 94 PHE A C 1
ATOM 733 O O . PHE A 1 94 ? 7.872 -2.932 -14.085 1.00 91.88 94 PHE A O 1
ATOM 740 N N . ALA A 1 95 ? 9.919 -3.656 -14.641 1.00 89.94 95 ALA A N 1
ATOM 741 C CA . ALA A 1 95 ? 10.294 -2.447 -15.378 1.00 89.94 95 ALA A CA 1
ATOM 742 C C . ALA A 1 95 ? 9.244 -1.991 -16.418 1.00 89.94 95 ALA A C 1
ATOM 744 O O . ALA A 1 95 ? 8.937 -0.800 -16.432 1.00 89.94 95 ALA A O 1
ATOM 745 N N . PRO A 1 96 ? 8.618 -2.882 -17.220 1.00 88.75 96 PRO A N 1
ATOM 746 C CA . PRO A 1 96 ? 7.558 -2.468 -18.141 1.00 88.75 96 PRO A CA 1
ATOM 747 C C . PRO A 1 96 ? 6.351 -1.851 -17.422 1.00 88.75 96 PRO A C 1
ATOM 749 O O . PRO A 1 96 ? 5.849 -0.811 -17.839 1.00 88.75 96 PRO A O 1
ATOM 752 N N . HIS A 1 97 ? 5.924 -2.444 -16.302 1.00 88.19 97 HIS A N 1
ATOM 753 C CA . HIS A 1 97 ? 4.807 -1.929 -15.506 1.00 88.19 97 HIS A CA 1
ATOM 754 C C . HIS A 1 97 ? 5.128 -0.571 -14.884 1.00 88.19 97 HIS A C 1
ATOM 756 O O . HIS A 1 97 ? 4.265 0.305 -14.833 1.00 88.19 97 HIS A O 1
ATOM 762 N N . TYR A 1 98 ? 6.372 -0.368 -14.444 1.00 87.62 98 TYR A N 1
ATO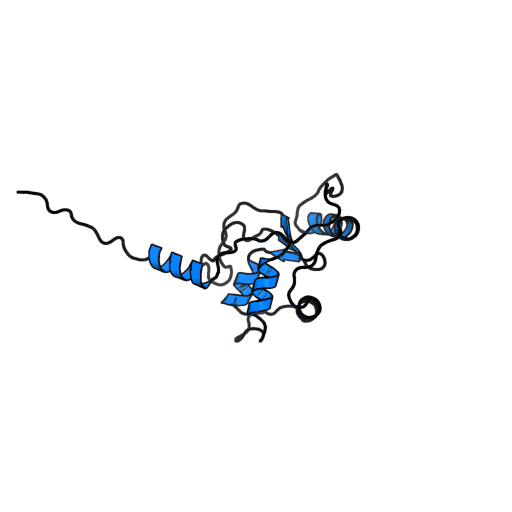M 763 C CA . TYR A 1 98 ? 6.833 0.935 -13.980 1.00 87.62 98 TYR A CA 1
ATOM 764 C C . TYR A 1 98 ? 6.715 1.995 -15.079 1.00 87.62 98 TYR A C 1
ATOM 766 O O . TYR A 1 98 ? 6.096 3.037 -14.858 1.00 87.62 98 TYR A O 1
ATOM 774 N N . ASP A 1 99 ? 7.278 1.717 -16.258 1.00 87.75 99 ASP A N 1
ATOM 775 C CA . ASP A 1 99 ? 7.322 2.664 -17.376 1.00 87.75 99 ASP A CA 1
ATOM 776 C C . ASP A 1 99 ? 5.910 3.047 -17.860 1.00 87.75 99 ASP A C 1
ATOM 778 O O . ASP A 1 99 ? 5.681 4.189 -18.258 1.00 87.75 99 ASP A O 1
ATOM 782 N N . GLU A 1 100 ? 4.946 2.126 -17.768 1.00 87.44 100 GLU A N 1
ATOM 783 C CA . GLU A 1 100 ? 3.528 2.384 -18.049 1.00 87.44 100 GLU A CA 1
ATOM 784 C C . GLU A 1 100 ? 2.836 3.200 -16.941 1.00 87.44 100 GLU A C 1
ATOM 786 O O . GLU A 1 100 ? 2.012 4.071 -17.225 1.00 87.44 100 GLU A O 1
ATOM 791 N N . THR A 1 101 ? 3.174 2.943 -15.674 1.00 87.00 101 THR A N 1
ATOM 792 C CA . THR A 1 101 ? 2.480 3.522 -14.512 1.00 87.00 101 THR A CA 1
ATOM 793 C C . THR A 1 101 ? 2.923 4.953 -14.208 1.00 87.00 101 THR A C 1
ATOM 795 O O . THR A 1 101 ? 2.090 5.801 -13.881 1.00 87.00 101 THR A O 1
ATOM 798 N N . MET A 1 102 ? 4.221 5.258 -14.301 1.00 87.25 102 MET A N 1
ATOM 799 C CA . MET A 1 102 ? 4.754 6.569 -13.891 1.00 87.25 102 MET A CA 1
ATOM 800 C C . MET A 1 102 ? 4.133 7.760 -14.633 1.00 87.25 102 MET A C 1
ATOM 802 O O . MET A 1 102 ? 3.755 8.735 -13.970 1.00 87.25 102 MET A O 1
ATOM 806 N N . PRO A 1 103 ? 3.910 7.701 -15.960 1.00 88.38 103 PRO A N 1
ATOM 807 C CA . PRO A 1 103 ? 3.248 8.790 -16.668 1.00 88.38 103 PRO A CA 1
ATOM 808 C C . PRO A 1 103 ? 1.824 9.056 -16.167 1.00 88.38 103 PRO A C 1
ATOM 810 O O . PRO A 1 103 ? 1.400 10.211 -16.125 1.00 88.38 103 PRO A O 1
ATOM 813 N N . MET A 1 104 ? 1.096 8.018 -15.736 1.00 85.81 104 MET A N 1
ATOM 814 C CA . MET A 1 104 ? -0.273 8.159 -15.220 1.00 85.81 104 MET A CA 1
ATOM 815 C C . MET A 1 104 ? -0.328 8.933 -13.901 1.00 85.81 104 MET A C 1
ATOM 817 O O . MET A 1 104 ? -1.325 9.596 -13.620 1.00 85.81 104 MET A O 1
ATOM 821 N N . VAL A 1 105 ? 0.744 8.881 -13.109 1.00 83.75 105 VAL A N 1
ATOM 822 C CA . VAL A 1 105 ? 0.871 9.614 -11.839 1.00 83.75 105 VAL A CA 1
ATOM 823 C C . VAL A 1 105 ? 1.637 10.934 -11.994 1.00 83.75 105 VAL A C 1
ATOM 825 O O . VAL A 1 105 ? 2.027 11.548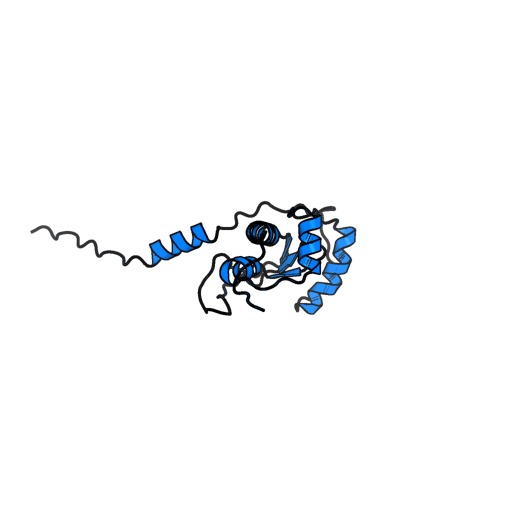 -11.004 1.00 83.75 105 VAL A O 1
ATOM 828 N N . GLY A 1 106 ? 1.830 11.402 -13.234 1.00 84.50 106 GLY A N 1
ATOM 829 C CA . GLY A 1 106 ? 2.426 12.704 -13.548 1.00 84.50 106 GLY A CA 1
ATOM 830 C C . GLY A 1 106 ? 3.954 12.712 -13.646 1.00 84.50 106 GLY A C 1
ATOM 831 O O . GLY A 1 106 ? 4.546 13.787 -13.735 1.00 84.50 106 GLY A O 1
ATOM 832 N N . TRP A 1 107 ? 4.596 11.542 -13.653 1.00 79.69 107 TRP A N 1
ATOM 833 C CA . TRP A 1 107 ? 6.047 11.394 -13.754 1.00 79.69 107 TRP A CA 1
ATOM 834 C C . TRP A 1 107 ? 6.427 10.831 -15.123 1.00 79.69 107 TRP A C 1
ATOM 836 O O . TRP A 1 107 ? 6.241 9.652 -15.404 1.00 79.69 107 TRP A O 1
ATOM 846 N N . ALA A 1 108 ? 6.984 11.669 -15.994 1.00 79.31 108 ALA A N 1
ATOM 847 C CA . ALA A 1 108 ? 7.491 11.231 -17.290 1.00 79.31 108 ALA A CA 1
ATOM 848 C C . ALA A 1 108 ? 9.021 11.162 -17.262 1.00 79.31 108 ALA A C 1
ATOM 850 O O . ALA A 1 108 ? 9.687 12.140 -16.923 1.00 79.31 108 ALA A O 1
ATOM 851 N N . SER A 1 109 ? 9.578 10.021 -17.664 1.00 73.50 109 SER A N 1
ATOM 852 C CA . SER A 1 109 ? 11.011 9.870 -17.916 1.00 73.50 109 SER A CA 1
ATOM 853 C C . SER A 1 109 ? 11.254 9.673 -19.409 1.00 73.50 109 SER A C 1
ATOM 855 O O . SER A 1 109 ? 10.543 8.920 -20.069 1.00 73.50 109 SER A O 1
ATOM 857 N N . ALA A 1 110 ? 12.284 10.328 -19.947 1.00 70.25 110 ALA A N 1
ATOM 858 C CA . ALA A 1 110 ? 12.738 10.100 -21.322 1.00 70.25 110 ALA A CA 1
ATOM 859 C C . ALA A 1 110 ? 13.547 8.797 -21.471 1.00 70.25 110 ALA A C 1
ATOM 861 O O . ALA A 1 110 ? 13.838 8.369 -22.587 1.00 70.25 110 ALA A O 1
ATOM 862 N N . VAL A 1 111 ? 13.938 8.181 -20.352 1.00 76.19 111 VAL A N 1
ATOM 863 C CA . VAL A 1 111 ? 14.667 6.912 -20.313 1.00 76.19 111 VAL A CA 1
ATOM 864 C C . VAL A 1 111 ? 13.864 5.874 -19.524 1.00 76.19 111 VAL A C 1
ATOM 866 O O . VAL A 1 111 ? 13.363 6.215 -18.449 1.00 76.19 111 VAL A O 1
ATOM 869 N N . PRO A 1 112 ? 13.761 4.623 -20.014 1.00 75.88 112 PRO A N 1
ATOM 870 C CA . PRO A 1 112 ? 13.169 3.526 -19.256 1.00 75.88 112 PRO A CA 1
ATOM 871 C C . PRO A 1 112 ? 13.828 3.379 -17.893 1.00 75.88 112 PRO A C 1
ATOM 873 O O . PRO A 1 112 ? 15.022 3.678 -17.741 1.00 75.88 112 PRO A O 1
ATOM 876 N N . TRP A 1 113 ? 13.074 2.889 -16.919 1.00 80.19 113 TRP A N 1
ATOM 877 C CA . TRP A 1 113 ? 13.605 2.640 -15.591 1.00 80.19 113 TRP A CA 1
ATOM 878 C C . TRP A 1 113 ? 14.805 1.688 -15.619 1.00 80.19 113 TRP A C 1
ATOM 880 O O . TRP A 1 113 ? 14.819 0.666 -16.308 1.00 80.19 113 TRP A O 1
ATOM 890 N N . ARG A 1 114 ? 15.849 2.037 -14.859 1.00 75.31 114 ARG A N 1
ATOM 891 C CA . ARG A 1 114 ? 17.075 1.239 -14.740 1.00 75.31 114 ARG A CA 1
ATOM 892 C C . ARG A 1 114 ? 17.426 1.050 -13.275 1.00 75.31 114 ARG A C 1
ATOM 894 O O . ARG A 1 114 ? 17.926 1.970 -12.635 1.00 75.31 114 ARG A O 1
ATOM 901 N N . SER A 1 115 ? 17.218 -0.163 -12.776 1.00 79.12 115 SER A N 1
ATOM 902 C CA . SER A 1 115 ? 17.819 -0.611 -11.522 1.00 79.12 115 SER A CA 1
ATOM 903 C C . SER A 1 115 ? 19.156 -1.295 -11.786 1.00 79.12 115 SER A C 1
ATOM 905 O O . SER A 1 115 ? 19.330 -1.987 -12.790 1.00 79.12 115 SER A O 1
ATOM 907 N N . THR A 1 116 ? 20.108 -1.106 -10.876 1.00 82.19 116 THR A N 1
ATOM 908 C CA . THR A 1 116 ? 21.352 -1.888 -10.834 1.00 82.19 116 THR A CA 1
ATOM 909 C C . THR A 1 116 ? 21.146 -3.256 -10.181 1.00 82.19 116 THR A C 1
ATOM 911 O O . THR A 1 116 ? 21.965 -4.153 -10.376 1.00 82.19 116 THR A O 1
ATOM 914 N N . ALA A 1 117 ? 20.053 -3.439 -9.434 1.00 85.12 117 ALA A N 1
ATOM 915 C CA . ALA A 1 117 ? 19.664 -4.715 -8.854 1.00 85.12 117 ALA A CA 1
ATOM 916 C C . ALA A 1 117 ? 18.860 -5.551 -9.859 1.00 85.12 117 ALA A C 1
ATOM 918 O O . ALA A 1 117 ? 18.101 -5.025 -10.667 1.00 85.12 117 ALA A O 1
ATOM 919 N N . THR A 1 118 ? 18.995 -6.875 -9.793 1.00 89.31 118 THR A N 1
ATOM 920 C CA . THR A 1 118 ? 18.173 -7.810 -10.589 1.00 89.31 118 THR A CA 1
ATOM 921 C C . THR A 1 118 ? 16.861 -8.163 -9.884 1.00 89.31 118 THR A C 1
ATOM 923 O O . THR A 1 118 ? 15.856 -8.448 -10.536 1.00 89.31 118 THR A O 1
ATOM 926 N N . THR A 1 119 ? 16.861 -8.082 -8.555 1.00 93.06 119 THR A N 1
ATOM 927 C CA . THR A 1 119 ? 15.715 -8.377 -7.697 1.00 93.06 119 THR A CA 1
ATOM 928 C C . THR A 1 119 ? 15.615 -7.298 -6.630 1.00 93.06 119 THR A C 1
ATOM 930 O O . THR A 1 119 ? 16.611 -7.007 -5.967 1.00 93.06 119 THR A O 1
ATOM 933 N N . LEU A 1 120 ? 14.430 -6.718 -6.458 1.00 90.56 120 LEU A N 1
ATOM 934 C CA . LEU A 1 120 ? 14.122 -5.856 -5.323 1.00 90.56 120 LEU A CA 1
ATOM 935 C C . LEU A 1 120 ? 13.626 -6.735 -4.179 1.00 90.56 120 LEU A C 1
ATOM 937 O O . LEU A 1 120 ? 12.699 -7.531 -4.351 1.00 90.56 120 LEU A O 1
ATOM 941 N N . ILE A 1 121 ? 14.269 -6.604 -3.028 1.00 90.62 121 ILE A N 1
ATOM 942 C CA . ILE A 1 121 ? 13.907 -7.308 -1.800 1.00 90.62 121 ILE A CA 1
ATOM 943 C C . ILE A 1 121 ? 13.185 -6.294 -0.910 1.00 90.62 121 ILE A C 1
ATOM 945 O O . ILE A 1 121 ? 13.665 -5.162 -0.823 1.00 90.62 121 ILE A O 1
ATOM 949 N N . PRO A 1 122 ? 12.060 -6.660 -0.268 1.00 87.56 122 PRO A N 1
ATOM 950 C CA . PRO A 1 122 ? 11.366 -5.760 0.640 1.00 87.56 122 PRO A CA 1
ATOM 951 C C . PRO A 1 122 ? 12.328 -5.271 1.722 1.00 87.56 122 PRO A C 1
ATOM 953 O O . PRO A 1 122 ? 12.924 -6.072 2.447 1.00 87.56 122 PRO A O 1
ATOM 956 N N . GLU A 1 123 ? 12.510 -3.957 1.821 1.00 81.50 123 GLU A N 1
ATOM 957 C CA . GLU A 1 123 ? 13.355 -3.387 2.862 1.00 81.50 123 GLU A CA 1
ATOM 958 C C . GLU A 1 123 ? 12.586 -3.344 4.189 1.00 81.50 123 GLU A C 1
ATOM 960 O O . GLU A 1 123 ? 11.461 -2.837 4.223 1.00 81.50 123 GLU A O 1
ATOM 965 N N . PRO A 1 124 ? 13.168 -3.825 5.306 1.00 72.56 124 PRO A N 1
ATOM 966 C CA . PRO A 1 124 ? 12.543 -3.706 6.616 1.00 72.56 124 PRO A CA 1
ATOM 967 C C . PRO A 1 124 ? 12.399 -2.230 6.993 1.00 72.56 124 PRO A C 1
ATOM 969 O O . PRO A 1 124 ? 13.351 -1.584 7.438 1.00 72.56 124 PRO A O 1
ATOM 972 N N . ARG A 1 125 ? 11.201 -1.674 6.817 1.00 71.50 125 ARG A N 1
ATOM 973 C CA . ARG A 1 125 ? 10.915 -0.295 7.198 1.00 71.50 125 ARG A CA 1
ATOM 974 C C . ARG A 1 125 ? 10.424 -0.242 8.634 1.00 71.50 125 ARG A C 1
ATOM 976 O O . ARG A 1 125 ? 9.468 -0.915 9.009 1.00 71.50 125 ARG A O 1
ATOM 983 N N . ALA A 1 126 ? 11.055 0.610 9.437 1.00 75.81 126 ALA A N 1
ATOM 984 C CA . ALA A 1 126 ? 10.558 0.942 10.764 1.00 75.81 126 ALA A CA 1
ATOM 985 C C . ALA A 1 126 ? 9.320 1.843 10.634 1.00 75.81 126 ALA A C 1
ATOM 987 O O . ALA A 1 126 ? 9.415 3.068 10.696 1.00 75.81 126 ALA A O 1
ATOM 988 N N . VAL A 1 127 ? 8.154 1.237 10.416 1.00 82.00 127 VAL A N 1
ATOM 989 C CA . VAL A 1 127 ? 6.880 1.955 10.424 1.00 82.00 127 VAL A CA 1
ATOM 990 C C . VAL A 1 127 ? 6.411 2.078 11.871 1.00 82.00 127 VAL A C 1
ATOM 992 O O . VAL A 1 127 ? 6.271 1.086 12.584 1.00 82.00 127 VAL A O 1
ATOM 995 N N . THR A 1 128 ? 6.185 3.312 12.326 1.00 88.00 128 THR A N 1
ATOM 996 C CA . THR A 1 128 ? 5.596 3.554 13.653 1.00 88.00 128 THR A CA 1
ATOM 997 C C . THR A 1 128 ? 4.207 2.934 13.671 1.00 88.00 128 THR A C 1
ATOM 999 O O . THR A 1 128 ? 3.427 3.189 12.756 1.00 88.00 128 THR A O 1
ATOM 1002 N N . SER A 1 129 ? 3.877 2.128 14.679 1.00 91.19 129 SER A N 1
ATOM 1003 C CA . SER A 1 129 ? 2.529 1.562 14.779 1.00 91.19 129 SER A CA 1
ATOM 1004 C C . SER A 1 129 ? 1.512 2.642 15.147 1.00 91.19 129 SER A C 1
ATOM 1006 O O . SER A 1 129 ? 1.854 3.643 15.783 1.00 91.19 129 SER A O 1
ATOM 1008 N N . LYS A 1 130 ? 0.236 2.436 14.805 1.00 90.38 130 LYS A N 1
ATOM 1009 C CA . LYS A 1 130 ? -0.835 3.363 15.195 1.00 90.38 130 LYS A CA 1
ATOM 1010 C C . LYS A 1 130 ? -0.854 3.630 16.701 1.00 90.38 130 LYS A C 1
ATOM 1012 O O . LYS A 1 130 ? -0.878 4.780 17.123 1.00 90.38 130 LYS A O 1
ATOM 1017 N N . ALA A 1 131 ? -0.727 2.581 17.511 1.00 90.69 131 ALA A N 1
ATOM 1018 C CA . ALA A 1 131 ? -0.685 2.707 18.966 1.00 90.69 131 ALA A CA 1
ATOM 1019 C C . ALA A 1 131 ? 0.501 3.560 19.459 1.00 90.69 131 ALA A C 1
ATOM 1021 O O . ALA A 1 131 ? 0.343 4.368 20.374 1.00 90.69 131 ALA A O 1
ATOM 1022 N N . GLN A 1 132 ? 1.685 3.406 18.854 1.00 91.94 132 GLN A N 1
ATOM 1023 C CA . GLN A 1 132 ? 2.855 4.225 19.188 1.00 91.94 132 GLN A CA 1
ATOM 1024 C C . GLN A 1 132 ? 2.645 5.692 18.804 1.00 91.94 132 GLN A C 1
ATOM 1026 O O . GLN A 1 132 ? 2.985 6.584 19.584 1.00 91.94 132 GLN A O 1
ATOM 1031 N N . PHE A 1 133 ? 2.070 5.944 17.627 1.00 92.31 133 PHE A N 1
ATOM 1032 C CA . PHE A 1 133 ? 1.757 7.292 17.167 1.00 92.31 133 PHE A CA 1
ATOM 1033 C C . PHE A 1 133 ? 0.732 7.975 18.081 1.00 92.31 133 PHE A C 1
ATOM 1035 O O . PHE A 1 133 ? 0.980 9.083 18.558 1.00 92.31 133 PHE A O 1
ATOM 1042 N N . ASP A 1 134 ? -0.370 7.291 18.396 1.00 90.94 134 ASP A N 1
ATOM 1043 C CA . ASP A 1 134 ? -1.430 7.806 19.266 1.00 90.94 134 ASP A CA 1
ATOM 1044 C C . ASP A 1 134 ? -0.882 8.127 20.668 1.00 90.94 134 ASP A C 1
ATOM 1046 O O . ASP A 1 134 ? -1.139 9.201 21.221 1.00 90.94 134 ASP A O 1
ATOM 1050 N N . ALA A 1 135 ? -0.043 7.243 21.225 1.00 91.88 135 ALA A N 1
ATOM 1051 C CA . ALA A 1 135 ? 0.630 7.485 22.499 1.00 91.88 135 ALA A CA 1
ATOM 1052 C C . ALA A 1 135 ? 1.537 8.728 22.448 1.00 91.88 135 ALA A C 1
ATOM 1054 O O . ALA A 1 135 ? 1.534 9.534 23.381 1.00 91.88 135 ALA A O 1
ATOM 1055 N N . ALA A 1 136 ? 2.286 8.921 21.359 1.00 90.44 136 ALA A N 1
ATOM 1056 C CA . ALA A 1 136 ? 3.135 10.095 21.175 1.00 90.44 136 ALA A CA 1
ATOM 1057 C C . ALA A 1 136 ? 2.319 11.395 21.062 1.00 90.44 136 ALA A C 1
ATOM 1059 O O . ALA A 1 136 ? 2.684 12.396 21.687 1.00 90.44 136 ALA A O 1
ATOM 1060 N N . MET A 1 137 ? 1.200 11.392 20.330 1.00 87.25 137 MET A N 1
ATOM 1061 C CA . MET A 1 137 ? 0.321 12.565 20.214 1.00 87.25 137 MET A CA 1
ATOM 1062 C C . MET A 1 137 ? -0.283 12.957 21.565 1.00 87.25 137 MET A C 1
ATOM 1064 O O . MET A 1 137 ? -0.187 14.118 21.961 1.00 87.25 137 MET A O 1
ATOM 1068 N N . LEU A 1 138 ? -0.759 11.985 22.350 1.00 87.50 138 LEU A N 1
ATOM 1069 C CA . LEU A 1 138 ? -1.259 12.237 23.708 1.00 87.50 138 LEU A CA 1
ATOM 1070 C C . LEU A 1 138 ? -0.209 12.892 24.620 1.00 87.50 138 LEU A C 1
ATOM 1072 O O . LEU A 1 138 ? -0.550 13.694 25.490 1.00 87.50 138 LEU A O 1
ATOM 1076 N N . THR A 1 139 ? 1.080 12.572 24.450 1.00 84.38 139 THR A N 1
ATOM 1077 C CA . THR A 1 139 ? 2.145 13.230 25.227 1.00 84.38 139 THR A CA 1
ATOM 1078 C C . THR A 1 139 ? 2.435 14.660 24.783 1.00 84.38 139 THR A C 1
ATOM 1080 O O . THR A 1 139 ? 2.847 15.463 25.621 1.00 84.38 139 THR A O 1
ATOM 1083 N N . ARG A 1 140 ? 2.205 14.993 23.507 1.00 74.12 140 ARG A N 1
ATOM 1084 C CA . ARG A 1 140 ? 2.367 16.354 22.974 1.00 74.12 140 ARG A CA 1
ATOM 1085 C C . ARG A 1 140 ? 1.244 17.280 23.426 1.00 74.12 140 ARG A C 1
ATOM 1087 O O . ARG A 1 140 ? 1.522 18.424 23.772 1.00 74.12 140 ARG A O 1
ATOM 1094 N N . ASP A 1 141 ? 0.024 16.759 23.497 1.00 65.62 141 ASP A N 1
ATOM 1095 C CA . ASP A 1 141 ? -1.160 17.522 23.907 1.00 65.62 141 ASP A CA 1
ATOM 1096 C C . ASP A 1 141 ? -1.275 17.706 25.425 1.00 65.62 141 ASP A C 1
ATOM 1098 O O . ASP A 1 141 ? -2.120 18.465 25.908 1.00 65.62 141 ASP A O 1
ATOM 1102 N N . ARG A 1 142 ? -0.401 17.068 26.220 1.00 55.62 142 ARG A N 1
ATOM 1103 C CA . ARG A 1 142 ? -0.295 17.394 27.645 1.00 55.62 142 ARG A CA 1
ATOM 1104 C C . ARG A 1 142 ? 0.193 18.838 27.785 1.00 55.62 142 ARG A C 1
ATOM 1106 O O . ARG A 1 142 ? 1.319 19.131 27.374 1.00 55.62 142 ARG A O 1
ATOM 1113 N N . PRO A 1 143 ? -0.583 19.739 28.420 1.00 51.16 143 PRO A N 1
ATOM 1114 C CA . PRO A 1 143 ? -0.129 21.101 28.636 1.00 51.16 143 PRO A CA 1
ATOM 1115 C C . PRO A 1 143 ? 1.187 21.058 29.408 1.00 51.16 143 PRO A C 1
ATOM 1117 O O . PRO A 1 143 ? 1.292 20.394 30.444 1.00 51.16 143 PRO A O 1
ATOM 1120 N N . HIS A 1 144 ? 2.199 21.756 28.889 1.00 51.81 144 HIS A N 1
ATOM 1121 C CA . HIS A 1 144 ? 3.448 22.003 29.596 1.00 51.81 144 HIS A CA 1
ATOM 1122 C C . HIS A 1 144 ? 3.106 22.698 30.918 1.00 51.81 144 HIS A C 1
ATOM 1124 O O . HIS A 1 144 ? 2.911 23.912 30.976 1.00 51.81 144 HIS A O 1
ATOM 1130 N N . GLY A 1 145 ? 2.980 21.909 31.986 1.00 49.44 145 GLY A N 1
ATOM 1131 C CA . GLY A 1 145 ? 2.757 22.408 33.329 1.00 49.44 145 GLY A CA 1
ATOM 1132 C C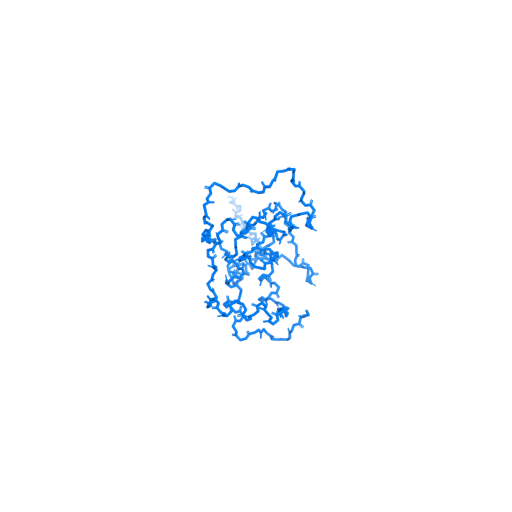 . GLY A 1 145 ? 3.860 23.402 33.655 1.00 49.44 145 GLY A C 1
ATOM 1133 O O . GLY A 1 145 ? 5.036 23.043 33.727 1.00 49.44 145 GLY A O 1
ATOM 1134 N N . MET A 1 146 ? 3.475 24.665 33.802 1.00 46.81 146 MET A N 1
ATOM 1135 C CA . MET A 1 146 ? 4.339 25.779 34.155 1.00 46.81 146 MET A CA 1
ATOM 1136 C C . MET A 1 146 ? 5.107 25.432 35.440 1.00 46.81 146 MET A C 1
ATOM 1138 O O . MET A 1 146 ? 4.603 25.617 36.548 1.00 46.81 146 MET A O 1
ATOM 1142 N N . ARG A 1 147 ? 6.346 24.932 35.323 1.00 50.81 147 ARG A N 1
ATOM 1143 C CA . ARG A 1 147 ? 7.271 24.836 36.460 1.00 50.81 147 ARG A CA 1
ATOM 1144 C C . ARG A 1 147 ? 7.670 26.258 36.850 1.00 50.81 147 ARG A C 1
ATOM 1146 O O . ARG A 1 147 ? 8.699 26.775 36.420 1.00 50.81 147 ARG A O 1
ATOM 1153 N N . ARG A 1 148 ? 6.844 26.910 37.674 1.00 46.75 148 ARG A N 1
ATOM 1154 C CA . ARG A 1 148 ? 7.229 28.124 38.398 1.00 46.75 148 ARG A CA 1
ATOM 1155 C C . ARG A 1 148 ? 8.381 27.754 39.332 1.00 46.75 148 ARG A C 1
ATOM 1157 O O . ARG A 1 148 ? 8.171 27.131 40.368 1.00 46.75 148 ARG A O 1
ATOM 1164 N N . LYS A 1 149 ? 9.610 28.113 38.950 1.00 56.22 149 LYS A N 1
ATOM 1165 C CA . LYS A 1 149 ? 10.750 28.099 39.874 1.00 56.22 149 LYS A CA 1
ATOM 1166 C C . LYS A 1 149 ? 10.425 29.051 41.039 1.00 56.22 149 LYS A C 1
ATOM 1168 O O . LYS A 1 149 ? 10.014 30.182 40.764 1.00 56.22 149 LYS A O 1
ATOM 1173 N N . PRO A 1 150 ? 10.600 28.647 42.308 1.00 52.06 150 PRO A N 1
ATOM 1174 C CA . PRO A 1 150 ? 10.449 29.573 43.420 1.00 52.06 150 PRO A CA 1
ATOM 1175 C C . PRO A 1 150 ? 11.541 30.643 43.311 1.00 52.06 150 PRO A C 1
ATOM 1177 O O . PRO A 1 150 ? 12.729 30.323 43.218 1.00 52.06 150 PRO A O 1
ATOM 1180 N N . ARG A 1 151 ? 11.141 31.919 43.268 1.00 50.97 151 ARG A N 1
ATOM 1181 C CA . ARG A 1 151 ? 12.077 33.040 43.417 1.00 50.97 151 ARG A CA 1
ATOM 1182 C C . ARG A 1 151 ? 12.565 32.998 44.864 1.00 50.97 151 ARG A C 1
ATOM 1184 O O . ARG A 1 151 ? 11.744 33.048 45.775 1.00 50.97 151 ARG A O 1
ATOM 1191 N N . LYS A 1 152 ? 13.874 32.827 45.058 1.00 52.72 152 LYS A N 1
ATOM 1192 C CA . LYS A 1 152 ? 14.503 32.952 46.377 1.00 52.72 152 LYS A CA 1
ATOM 1193 C C . LYS A 1 152 ? 14.290 34.386 46.879 1.00 52.72 152 LYS A C 1
ATOM 1195 O O . LYS A 1 152 ? 14.449 35.316 46.087 1.00 52.72 152 LYS A O 1
ATOM 1200 N N . ALA A 1 153 ? 13.857 34.497 48.134 1.00 59.84 153 ALA A N 1
ATOM 1201 C CA . ALA A 1 153 ? 13.759 35.743 48.888 1.00 59.84 153 ALA A CA 1
ATOM 1202 C C . ALA A 1 153 ? 15.152 36.261 49.265 1.00 59.84 153 ALA A C 1
ATOM 1204 O O . ALA A 1 153 ? 16.062 35.407 49.402 1.00 59.84 153 ALA A O 1
#

Secondary structure (DSSP, 8-state):
-B-SS--TTHHHHHHHHHTPEEEE----B---TTT----TT-BTTT-EEESSS-EEETTHHHHHHHH-BPPPHHHHHHHHHTTTPPPPEEHHHHHHHHHHHHHHTT---SS----S-SEEPPP---PPPHHHHHHHHHHHSS------PPPP-

pLDDT: mean 88.04, std 12.38, range [46.75, 98.31]

Foldseek 3Di:
DFDPDADPCLVLVLVLLLLFDWDDFDQAFAADPVPRHHALCRGSQQTWGHLLPDIDGNCVSVCCVPGNDDDDPVVVVVCVVVVSDRDKDQCVSRQVVSQVVQVVVVHHDPDGDDDPDRIHDRDPDPRQDRVNVVVVVVVVPPPPPPPPDDDDD

Sequence (153 aa):
AVRPVGEPDEADLVVYLDAGHVLIDVMEAGHDVITGSTHRHSPGCSSLATDGAWLWRLDFPHYLETHHVALPQTFLEHVRSLNYQMPNITVAQFAPHYDETMPMVGWASAVPWRSTATTLIPEPRAVTSKAQFDAAMLTRDRPHGMRRKPRKA